Protein AF-A0A1I3KVN9-F1 (afdb_monomer_lite)

InterPro domains:
  IPR013324 RNA polymerase sigma factor, region 3/4-like [SSF88659] (21-76)
  IPR036388 Winged helix-like DNA-binding domain superfamily [G3DSA:1.10.10.10] (3-81)

pLDDT: mean 88.13, std 14.23, range [47.12, 98.69]

Sequence (86 aa):
MRIKKKKWIEKIDKDLSEEDIKKHISMVLHNLPSAMRNVFELFTTQELSLEEIAQIRNNTIKDVEHLLKDAKKALQLSLLNRYTTK

Radius of gyration: 14.63 Å; chains: 1; bounding box: 37×20×35 Å

Foldseek 3Di:
DVVVVVVVVVVCVVPDDPVNLVVLLVVQLVPDDPLLSVLQCCCPVVVDDLVVVCVVVVHDSVVSVVSPVVSVVSSVVSSCCVPVVD

Secondary structure (DSSP, 8-state):
-HHHHHHHHHHHHHH--HHHHHHHHHHHHHTS-HHHHHHHHHHHTS---HHHHHHHHT--HHHHHHHHHHHHHHHHHHHHHHHH--

Organism: NCBI:txid1144750

Structure (mmCIF, N/CA/C/O backbone):
data_AF-A0A1I3KVN9-F1
#
_entry.id   AF-A0A1I3KVN9-F1
#
loop_
_atom_site.group_PDB
_atom_site.id
_atom_site.type_symbol
_atom_site.label_atom_id
_atom_site.label_alt_id
_atom_site.label_comp_id
_atom_site.label_asym_id
_atom_site.label_entity_id
_atom_site.label_seq_id
_atom_site.pdbx_PDB_ins_code
_atom_site.Cartn_x
_atom_site.Cartn_y
_atom_site.Cartn_z
_atom_site.occupancy
_atom_site.B_iso_or_equiv
_atom_site.auth_seq_id
_atom_site.auth_comp_id
_atom_site.auth_asym_id
_atom_site.auth_atom_id
_atom_site.pdbx_PDB_model_num
ATOM 1 N N . MET A 1 1 ? 23.364 4.044 -0.083 1.00 49.72 1 MET A N 1
ATOM 2 C CA . MET A 1 1 ? 22.024 3.501 -0.435 1.00 49.72 1 MET A CA 1
ATOM 3 C C . MET A 1 1 ? 21.104 4.503 -1.155 1.00 49.72 1 MET A C 1
ATOM 5 O O . MET A 1 1 ? 20.457 4.103 -2.113 1.00 49.72 1 MET A O 1
ATOM 9 N N . ARG A 1 2 ? 21.064 5.796 -0.780 1.00 47.12 2 ARG A N 1
ATOM 10 C CA . ARG A 1 2 ? 20.184 6.820 -1.403 1.00 47.12 2 ARG A CA 1
ATOM 11 C C . ARG A 1 2 ? 20.437 7.110 -2.896 1.00 47.12 2 ARG A C 1
ATOM 13 O O . ARG A 1 2 ? 19.484 7.354 -3.623 1.00 47.12 2 ARG A O 1
ATOM 20 N N . ILE A 1 3 ? 21.686 7.025 -3.362 1.00 50.19 3 ILE A N 1
ATOM 21 C CA . ILE A 1 3 ? 22.062 7.335 -4.759 1.00 50.19 3 ILE A CA 1
ATOM 22 C C . ILE A 1 3 ? 21.501 6.298 -5.748 1.00 50.19 3 ILE A C 1
ATOM 24 O O . ILE A 1 3 ? 21.057 6.662 -6.832 1.00 50.19 3 ILE A O 1
ATOM 28 N N . LYS A 1 4 ? 21.430 5.016 -5.354 1.00 56.28 4 LYS A N 1
ATOM 29 C CA . LYS A 1 4 ? 20.839 3.967 -6.200 1.00 56.28 4 LYS A CA 1
ATOM 30 C C . LYS A 1 4 ? 19.349 4.238 -6.439 1.00 56.28 4 LYS A C 1
ATOM 32 O O . LYS A 1 4 ? 18.911 4.158 -7.574 1.00 56.28 4 LYS A O 1
ATOM 37 N N . LYS A 1 5 ? 18.594 4.638 -5.406 1.00 58.50 5 LYS A N 1
ATOM 38 C CA . LYS A 1 5 ? 17.140 4.871 -5.497 1.00 58.50 5 LYS A CA 1
ATOM 39 C C . LYS A 1 5 ? 16.769 5.948 -6.531 1.00 58.50 5 LYS A C 1
ATOM 41 O O . LYS A 1 5 ? 15.842 5.725 -7.294 1.00 58.50 5 LYS A O 1
ATOM 46 N N . LYS A 1 6 ? 17.515 7.061 -6.601 1.00 61.56 6 LYS A N 1
ATOM 47 C CA . LYS A 1 6 ? 17.270 8.136 -7.587 1.00 61.56 6 LYS A CA 1
ATOM 48 C C . LYS A 1 6 ? 17.457 7.675 -9.036 1.00 61.56 6 LYS A C 1
ATOM 50 O O . LYS A 1 6 ? 16.571 7.884 -9.850 1.00 61.56 6 LYS A O 1
ATOM 55 N N . LYS A 1 7 ? 18.554 6.970 -9.330 1.00 66.56 7 LYS A N 1
ATOM 56 C CA . LYS A 1 7 ? 18.871 6.508 -10.693 1.00 66.56 7 LYS A CA 1
ATOM 57 C C . LYS A 1 7 ? 17.844 5.504 -11.249 1.00 66.56 7 LYS A C 1
ATOM 59 O O . LYS A 1 7 ? 17.663 5.409 -12.456 1.00 66.56 7 LYS A O 1
ATOM 64 N N . TRP A 1 8 ? 17.172 4.752 -10.374 1.00 66.44 8 TRP A N 1
ATOM 65 C CA . TRP A 1 8 ? 16.091 3.838 -10.767 1.00 66.44 8 TRP A CA 1
ATOM 66 C C . TRP A 1 8 ? 14.765 4.551 -11.009 1.00 66.44 8 TRP A C 1
ATOM 68 O O . TRP A 1 8 ? 14.057 4.171 -11.931 1.00 66.44 8 TRP A O 1
ATOM 78 N N . ILE A 1 9 ? 14.450 5.578 -10.212 1.00 68.50 9 ILE A N 1
ATOM 79 C CA . ILE A 1 9 ? 13.254 6.406 -10.417 1.00 68.50 9 ILE A CA 1
ATOM 80 C C . ILE A 1 9 ? 13.316 7.064 -11.801 1.00 68.50 9 ILE A C 1
ATOM 82 O O . ILE A 1 9 ? 12.381 6.925 -12.571 1.00 68.50 9 ILE A O 1
ATOM 86 N N . GLU A 1 10 ? 14.466 7.632 -12.176 1.00 71.38 10 GLU A N 1
ATOM 87 C CA . GLU A 1 10 ? 14.667 8.234 -13.506 1.00 71.38 10 GLU A CA 1
ATOM 88 C C . GLU A 1 10 ? 14.500 7.228 -14.660 1.00 71.38 10 GLU A C 1
ATOM 90 O O . GLU A 1 10 ? 13.997 7.578 -15.725 1.00 71.38 10 GLU A O 1
ATOM 95 N N . LYS A 1 11 ? 14.908 5.967 -14.463 1.00 68.88 11 LYS A N 1
ATOM 96 C CA . LYS A 1 11 ? 14.720 4.905 -15.463 1.00 68.88 11 LYS A CA 1
ATOM 97 C C . LYS A 1 11 ? 13.254 4.471 -15.558 1.00 68.88 11 LYS A C 1
ATOM 99 O O . LYS A 1 11 ? 12.756 4.262 -16.655 1.00 68.88 11 LYS A O 1
ATOM 104 N N . ILE A 1 12 ? 12.570 4.364 -14.420 1.00 69.94 12 ILE A N 1
ATOM 105 C CA . ILE A 1 12 ? 11.135 4.062 -14.347 1.00 69.94 12 ILE A CA 1
ATOM 106 C C . ILE A 1 12 ? 10.320 5.147 -15.058 1.00 69.94 12 ILE A C 1
ATOM 108 O O . ILE A 1 12 ? 9.511 4.803 -15.911 1.00 69.94 12 ILE A O 1
ATOM 112 N N . ASP A 1 13 ? 10.581 6.424 -14.773 1.00 69.38 13 ASP A N 1
ATOM 113 C CA . ASP A 1 13 ? 9.859 7.552 -15.380 1.00 69.38 13 ASP A CA 1
ATOM 114 C C . ASP A 1 13 ? 10.072 7.636 -16.899 1.00 69.38 13 ASP A C 1
ATOM 116 O O . ASP A 1 13 ? 9.199 8.099 -17.629 1.00 69.38 13 ASP A O 1
ATOM 120 N N . LYS A 1 14 ? 11.233 7.185 -17.392 1.00 74.31 14 LYS A N 1
ATOM 121 C CA . LYS A 1 14 ? 11.550 7.177 -18.825 1.00 74.31 14 LYS A CA 1
ATOM 122 C C . LYS A 1 14 ? 10.948 5.981 -19.569 1.00 74.31 14 LYS A C 1
ATOM 124 O O . LYS A 1 14 ? 10.569 6.124 -20.729 1.00 74.31 14 LYS A O 1
ATOM 129 N N . ASP A 1 15 ? 10.901 4.817 -18.923 1.00 73.56 15 ASP A N 1
ATOM 130 C CA . ASP A 1 15 ? 10.586 3.544 -19.580 1.00 73.56 15 ASP A CA 1
ATOM 131 C C . ASP A 1 15 ? 9.137 3.080 -19.352 1.00 73.56 15 ASP A C 1
ATOM 133 O O . ASP A 1 15 ? 8.685 2.173 -20.054 1.00 73.56 15 ASP A O 1
ATOM 137 N N . LEU A 1 16 ? 8.409 3.641 -18.376 1.00 80.38 16 LEU A N 1
ATOM 138 C CA . LEU A 1 16 ? 7.047 3.213 -18.059 1.00 80.38 16 LEU A CA 1
ATOM 139 C C . LEU A 1 16 ? 5.997 4.246 -18.430 1.00 80.38 16 LEU A C 1
ATOM 141 O O . LEU A 1 16 ? 5.976 5.361 -17.916 1.00 80.38 16 LEU A O 1
ATOM 145 N N . SER A 1 17 ? 5.047 3.806 -19.251 1.00 86.25 17 SER A N 1
ATOM 146 C CA . SER A 1 17 ? 3.792 4.525 -19.405 1.00 86.25 17 SER A CA 1
ATOM 147 C C . SER A 1 17 ? 2.956 4.424 -18.126 1.00 86.25 17 SER A C 1
ATOM 149 O O . SER A 1 17 ? 3.084 3.477 -17.341 1.00 86.25 17 SER A O 1
ATOM 151 N N . GLU A 1 18 ? 2.024 5.359 -17.937 1.00 84.56 18 GLU A N 1
ATOM 152 C CA . GLU A 1 18 ? 1.029 5.258 -16.863 1.00 84.56 18 GLU A CA 1
ATOM 153 C C . GLU A 1 18 ? 0.264 3.927 -16.900 1.00 84.56 18 GLU A C 1
ATOM 155 O O . GLU A 1 18 ? -0.083 3.376 -15.856 1.00 84.56 18 GLU A O 1
ATOM 160 N N . GLU A 1 19 ? 0.025 3.389 -18.096 1.00 89.00 19 GLU A N 1
ATOM 161 C CA . GLU A 1 19 ? -0.659 2.113 -18.290 1.00 89.00 19 GLU A CA 1
ATOM 162 C C . GLU A 1 19 ? 0.183 0.934 -17.782 1.00 89.00 19 GLU A C 1
ATOM 164 O O . GLU A 1 19 ? -0.338 0.032 -17.122 1.00 89.00 19 GLU A O 1
ATOM 169 N N . ASP A 1 20 ? 1.499 0.954 -18.011 1.00 88.38 20 ASP A N 1
ATOM 170 C CA . ASP A 1 20 ? 2.410 -0.059 -17.471 1.00 88.38 20 ASP A CA 1
ATOM 171 C C . ASP A 1 20 ? 2.465 -0.019 -15.942 1.00 88.38 20 ASP A C 1
ATOM 173 O O . ASP A 1 20 ? 2.539 -1.068 -15.290 1.00 88.38 20 ASP A O 1
ATOM 177 N N . ILE A 1 21 ? 2.405 1.186 -15.368 1.00 86.06 21 ILE A N 1
ATOM 178 C CA . ILE A 1 21 ? 2.355 1.395 -13.919 1.00 86.06 21 ILE A CA 1
ATOM 179 C C . ILE A 1 21 ? 1.036 0.853 -13.364 1.00 86.06 21 ILE A C 1
ATOM 181 O O . ILE A 1 21 ? 1.057 0.055 -12.425 1.00 86.06 21 ILE A O 1
ATOM 185 N N . LYS A 1 22 ? -0.106 1.209 -13.965 1.00 89.44 22 LYS A N 1
ATOM 186 C CA . LYS A 1 22 ? -1.437 0.735 -13.549 1.00 89.44 22 LYS A CA 1
ATOM 187 C C . LYS A 1 22 ? -1.546 -0.787 -13.617 1.00 89.44 22 LYS A C 1
ATOM 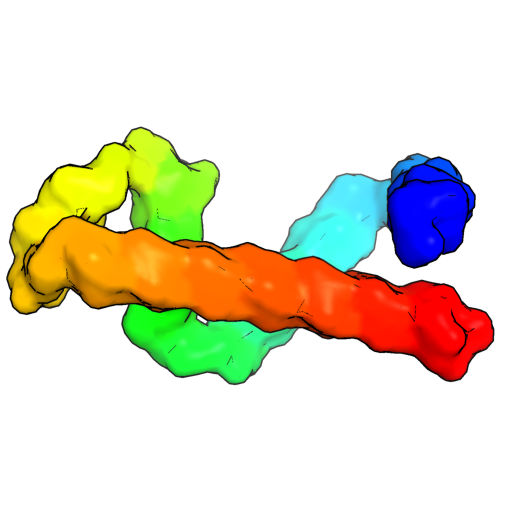189 O O . LYS A 1 22 ? -1.965 -1.408 -12.639 1.00 89.44 22 LYS A O 1
ATOM 194 N N . LYS A 1 23 ? -1.096 -1.405 -14.714 1.00 91.69 23 LYS A N 1
ATOM 195 C CA . LYS A 1 23 ? -1.048 -2.871 -14.858 1.00 91.69 23 LYS A CA 1
ATOM 196 C C . LYS A 1 23 ? -0.174 -3.518 -13.793 1.00 91.69 23 LYS A C 1
ATOM 198 O O . LYS A 1 23 ? -0.568 -4.525 -13.206 1.00 91.69 23 LYS A O 1
ATOM 203 N N . HIS A 1 24 ? 0.994 -2.940 -13.510 1.00 91.06 24 HIS A N 1
ATOM 204 C CA . HIS A 1 24 ? 1.8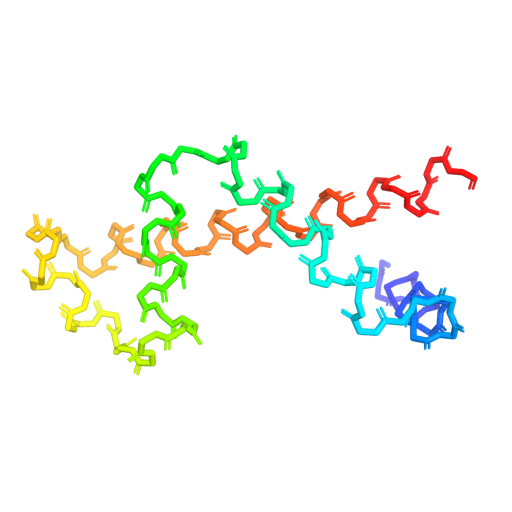79 -3.467 -12.478 1.00 91.06 24 HIS A CA 1
ATOM 205 C C . HIS A 1 24 ? 1.255 -3.372 -11.081 1.00 91.06 24 HIS A C 1
ATOM 207 O O . HIS A 1 24 ? 1.256 -4.363 -10.355 1.00 91.06 24 HIS A O 1
ATOM 213 N N . ILE A 1 25 ? 0.680 -2.220 -10.722 1.00 92.25 25 ILE A N 1
ATOM 214 C CA . ILE A 1 25 ? -0.019 -2.037 -9.444 1.00 92.25 25 ILE A CA 1
ATOM 215 C C . ILE A 1 25 ? -1.167 -3.044 -9.329 1.00 92.25 25 ILE A C 1
ATOM 217 O O . ILE A 1 25 ? -1.237 -3.756 -8.331 1.00 92.25 25 ILE A O 1
ATOM 221 N N . SER A 1 26 ? -2.012 -3.169 -10.357 1.00 94.38 26 SER A N 1
ATOM 222 C CA . SER A 1 26 ? -3.140 -4.111 -10.373 1.00 94.38 26 SER A CA 1
ATOM 223 C C . SER A 1 26 ? -2.686 -5.560 -10.160 1.00 94.38 26 SER A C 1
ATOM 225 O O . SER A 1 26 ? -3.209 -6.252 -9.286 1.00 94.38 26 SER A O 1
ATOM 227 N N . MET A 1 27 ? -1.650 -5.995 -10.883 1.00 95.31 27 MET A N 1
ATOM 228 C CA . MET A 1 27 ? -1.064 -7.329 -10.734 1.00 95.31 27 MET A CA 1
ATOM 229 C C . MET A 1 27 ? -0.529 -7.570 -9.317 1.00 95.31 27 MET A C 1
ATOM 231 O O . MET A 1 27 ? -0.725 -8.650 -8.763 1.00 95.31 27 MET A O 1
ATOM 235 N N . VAL A 1 28 ? 0.158 -6.595 -8.714 1.00 95.81 28 VAL A N 1
ATOM 236 C CA . VAL A 1 28 ? 0.684 -6.754 -7.351 1.00 95.81 28 VAL A CA 1
ATOM 237 C C . VAL A 1 28 ? -0.451 -6.807 -6.339 1.00 95.81 28 VAL A C 1
ATOM 239 O O . VAL A 1 28 ? -0.480 -7.729 -5.531 1.00 95.81 28 VAL A O 1
ATOM 242 N N . LEU A 1 29 ? -1.403 -5.871 -6.410 1.00 96.06 29 LEU A N 1
ATOM 243 C CA . LEU A 1 29 ? -2.548 -5.811 -5.499 1.00 96.06 29 LEU A CA 1
ATOM 244 C C . LEU A 1 29 ? -3.392 -7.087 -5.552 1.00 96.06 29 LEU A C 1
ATOM 246 O O . LEU A 1 29 ? -3.829 -7.556 -4.505 1.00 96.06 29 LEU A O 1
ATOM 250 N N . HIS A 1 30 ? -3.576 -7.682 -6.735 1.00 96.06 30 HIS A N 1
ATOM 251 C CA . HIS A 1 30 ? -4.297 -8.948 -6.891 1.00 96.06 30 HIS A CA 1
ATOM 252 C C . HIS A 1 30 ? -3.654 -10.110 -6.116 1.00 96.06 30 HIS A C 1
ATOM 254 O O . HIS A 1 30 ? -4.360 -11.010 -5.673 1.00 96.06 30 HIS A O 1
ATOM 260 N N . ASN A 1 31 ? -2.334 -10.072 -5.916 1.00 95.62 31 ASN A N 1
ATOM 261 C CA . ASN A 1 31 ? -1.583 -11.102 -5.198 1.00 95.62 31 ASN A CA 1
ATOM 262 C C . ASN A 1 31 ? -1.381 -10.789 -3.704 1.00 95.62 31 ASN A C 1
ATOM 264 O O . ASN A 1 31 ? -0.739 -11.568 -2.998 1.00 95.62 31 ASN A O 1
ATOM 268 N N . LEU A 1 32 ? -1.888 -9.656 -3.203 1.00 96.44 32 LEU A N 1
ATOM 269 C CA . LEU A 1 32 ? -1.794 -9.318 -1.783 1.00 96.44 32 LEU A CA 1
ATOM 270 C C . LEU A 1 32 ? -2.892 -9.998 -0.958 1.00 96.44 32 LEU A C 1
ATOM 272 O O . LEU A 1 32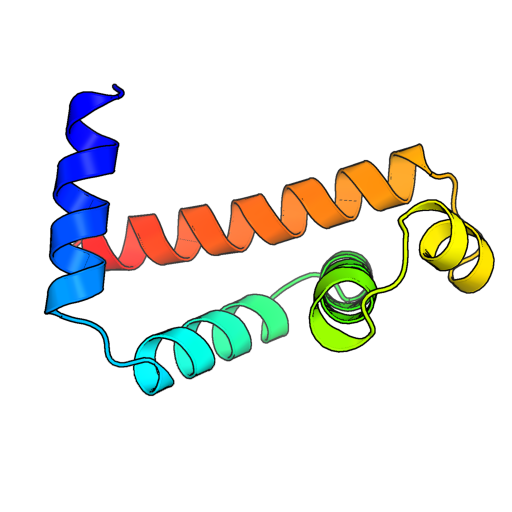 ? -3.998 -10.225 -1.455 1.00 96.44 32 LEU A O 1
ATOM 276 N N . PRO A 1 33 ? -2.643 -10.228 0.347 1.00 98.00 33 PRO A N 1
ATOM 277 C CA . PRO A 1 33 ? -3.708 -10.539 1.287 1.00 98.00 33 PRO A CA 1
ATOM 278 C C . PRO A 1 33 ? -4.843 -9.513 1.196 1.00 98.00 33 PRO A C 1
ATOM 280 O O . PRO A 1 33 ? -4.596 -8.303 1.172 1.00 98.00 33 PRO A O 1
ATOM 283 N N . SER A 1 34 ? -6.089 -9.997 1.213 1.00 97.06 34 SER A N 1
ATOM 284 C CA . SER A 1 34 ? -7.294 -9.165 1.058 1.00 97.06 34 SER A CA 1
ATOM 285 C C . SER A 1 34 ? -7.305 -7.950 1.996 1.00 97.06 34 SER A C 1
ATOM 287 O O . SER A 1 34 ? -7.606 -6.840 1.568 1.00 97.06 34 SER A O 1
ATOM 289 N N . ALA A 1 35 ? -6.870 -8.120 3.250 1.00 97.38 35 ALA A N 1
ATOM 290 C CA . ALA A 1 35 ? -6.789 -7.033 4.225 1.00 97.38 35 ALA A CA 1
ATOM 291 C C . ALA A 1 35 ? -5.846 -5.891 3.794 1.00 97.38 35 ALA A C 1
ATOM 293 O O . ALA A 1 35 ? -6.197 -4.723 3.939 1.00 97.38 35 ALA A O 1
ATOM 294 N N . MET A 1 36 ? -4.675 -6.215 3.236 1.00 98.06 36 MET A N 1
ATOM 295 C CA . MET A 1 36 ? -3.706 -5.220 2.758 1.00 98.06 36 MET A CA 1
ATOM 296 C C . MET A 1 36 ? -4.231 -4.498 1.519 1.00 98.06 36 MET A C 1
ATOM 298 O O . MET A 1 36 ? -4.175 -3.271 1.445 1.00 98.06 36 MET A O 1
ATOM 302 N N . ARG A 1 37 ? -4.777 -5.262 0.564 1.00 98.00 37 ARG A N 1
ATOM 303 C CA . ARG A 1 37 ? -5.378 -4.716 -0.655 1.00 98.00 37 ARG A CA 1
ATOM 304 C C . ARG A 1 37 ? -6.530 -3.766 -0.327 1.00 98.00 37 ARG A C 1
ATOM 306 O O . ARG A 1 37 ? -6.551 -2.652 -0.834 1.00 98.00 37 ARG A O 1
ATOM 313 N N . ASN A 1 38 ? -7.442 -4.184 0.547 1.00 97.75 38 ASN A N 1
ATOM 314 C CA . ASN A 1 38 ? -8.617 -3.402 0.913 1.00 97.75 38 ASN A CA 1
ATOM 315 C C . ASN A 1 38 ? -8.237 -2.089 1.612 1.00 97.75 38 ASN A C 1
ATOM 317 O O . ASN A 1 38 ? -8.746 -1.040 1.236 1.00 97.75 38 ASN A O 1
ATOM 321 N N . VAL A 1 39 ? -7.292 -2.116 2.561 1.00 98.38 39 VAL A N 1
ATOM 322 C CA . VAL A 1 39 ? -6.777 -0.885 3.191 1.00 98.38 39 VAL A CA 1
ATOM 323 C C . VAL A 1 39 ? -6.127 0.039 2.164 1.00 98.38 39 VAL A C 1
ATOM 325 O O . VAL A 1 39 ? -6.337 1.248 2.211 1.00 98.38 39 VAL A O 1
ATOM 328 N N . PHE A 1 40 ? -5.351 -0.512 1.229 1.00 98.12 40 PHE A N 1
ATOM 329 C CA . PHE A 1 40 ? -4.722 0.285 0.182 1.00 98.12 40 PHE A CA 1
ATOM 330 C C . PHE A 1 40 ? -5.763 0.957 -0.725 1.00 98.12 40 PHE A C 1
ATOM 332 O O . PHE A 1 40 ? -5.699 2.166 -0.904 1.00 98.12 40 PHE A O 1
ATOM 339 N N . GLU A 1 41 ? -6.740 0.206 -1.244 1.00 97.50 41 GLU A N 1
ATOM 340 C CA . GLU A 1 41 ? -7.798 0.730 -2.122 1.00 97.50 41 GLU A CA 1
ATOM 341 C C . GLU A 1 41 ? -8.669 1.783 -1.417 1.00 97.50 41 GLU A C 1
ATOM 343 O O . GLU A 1 41 ? -8.957 2.828 -2.000 1.00 97.50 41 GLU A O 1
ATOM 348 N N . LEU A 1 42 ? -9.039 1.565 -0.150 1.00 98.38 42 LEU A N 1
ATOM 349 C CA . LEU A 1 42 ? -9.782 2.562 0.629 1.00 98.38 42 LEU A CA 1
ATOM 350 C C . LEU A 1 42 ? -8.974 3.855 0.824 1.00 98.38 42 LEU A C 1
ATOM 352 O O . LEU A 1 42 ? -9.525 4.944 0.712 1.00 98.38 42 LEU A O 1
ATOM 356 N N . PHE A 1 43 ? -7.665 3.741 1.055 1.00 98.44 43 PHE A N 1
ATOM 357 C CA . PHE A 1 43 ? -6.793 4.901 1.235 1.00 98.44 43 PHE A CA 1
ATOM 358 C C . PHE A 1 43 ? -6.527 5.658 -0.075 1.00 98.44 43 PHE A C 1
ATOM 360 O O . PHE A 1 43 ? -6.482 6.881 -0.079 1.00 98.44 43 PHE A O 1
ATOM 367 N N . THR A 1 44 ? -6.304 4.957 -1.193 1.00 96.12 44 THR A N 1
ATOM 368 C CA . THR A 1 44 ? -5.852 5.599 -2.443 1.00 96.12 44 THR A CA 1
ATOM 369 C C . THR A 1 44 ? -6.958 5.885 -3.442 1.00 96.12 44 THR A C 1
ATOM 371 O O . THR A 1 44 ? -6.821 6.804 -4.237 1.00 96.12 44 THR A O 1
ATOM 374 N N . THR A 1 45 ? -7.998 5.055 -3.479 1.00 95.75 45 THR A N 1
ATOM 375 C CA . THR A 1 45 ? -9.073 5.152 -4.478 1.00 95.75 45 THR A CA 1
ATOM 376 C C . THR A 1 45 ? -10.312 5.807 -3.893 1.00 95.75 45 THR A C 1
ATOM 378 O O . THR A 1 45 ? -10.982 6.550 -4.598 1.00 95.75 45 THR A O 1
ATOM 381 N N . GLN A 1 46 ? -10.613 5.530 -2.623 1.00 97.38 46 GLN A N 1
ATOM 382 C CA . GLN A 1 46 ? -11.723 6.165 -1.905 1.00 97.38 46 GLN A CA 1
ATOM 383 C C . GLN A 1 46 ? -11.273 7.369 -1.064 1.00 97.38 46 GLN A C 1
ATOM 385 O O . GLN A 1 46 ? -12.113 8.017 -0.453 1.00 97.38 46 GLN A O 1
ATOM 390 N N . GLU A 1 47 ? -9.965 7.651 -1.030 1.00 98.00 47 GLU A N 1
ATOM 391 C CA . GLU A 1 47 ? -9.356 8.801 -0.340 1.00 98.00 47 GLU A CA 1
ATOM 392 C C . GLU A 1 47 ? -9.724 8.918 1.151 1.00 98.00 47 GLU A C 1
ATOM 394 O O . GLU A 1 47 ? -9.723 10.007 1.722 1.00 98.00 47 GLU A O 1
ATOM 399 N N . LEU A 1 48 ? -10.006 7.784 1.802 1.00 98.50 48 LEU A N 1
ATOM 400 C CA . LEU A 1 48 ? -10.361 7.747 3.218 1.00 98.50 48 LEU A CA 1
ATOM 401 C C . LEU A 1 48 ? -9.126 7.893 4.113 1.00 98.50 48 LEU A C 1
ATOM 403 O O . LEU A 1 48 ? -8.050 7.347 3.838 1.00 98.50 48 LEU A O 1
ATOM 407 N N . SER A 1 49 ? -9.311 8.571 5.242 1.00 98.56 49 SER A N 1
ATOM 408 C CA . SER A 1 49 ? -8.328 8.642 6.323 1.00 98.56 49 SER A CA 1
ATOM 409 C C . SER A 1 49 ? -8.124 7.281 7.001 1.00 98.56 49 SER A C 1
ATOM 411 O O . SER A 1 49 ? -8.944 6.365 6.896 1.00 98.56 49 SER A O 1
ATOM 413 N N . LEU A 1 50 ? -7.015 7.124 7.731 1.00 98.38 50 LEU A N 1
ATOM 414 C CA . LEU A 1 50 ? -6.731 5.866 8.433 1.00 98.38 50 LEU A CA 1
ATOM 415 C C . LEU A 1 50 ? -7.751 5.605 9.546 1.00 98.38 50 LEU A C 1
ATOM 417 O O . LEU A 1 50 ? -8.082 4.453 9.817 1.00 98.38 50 LEU A O 1
ATOM 421 N N . GLU A 1 51 ? -8.265 6.671 10.151 1.00 98.50 51 GLU A N 1
ATOM 422 C CA . GLU A 1 51 ? -9.314 6.669 11.160 1.00 98.50 51 GLU A CA 1
ATOM 423 C C . GLU A 1 51 ? -10.639 6.156 10.584 1.00 98.50 51 GLU A C 1
ATOM 425 O O . GLU A 1 51 ? -11.239 5.242 11.152 1.00 98.50 51 GLU A O 1
ATOM 430 N N . GLU A 1 52 ? -11.067 6.677 9.431 1.00 98.56 52 GLU A N 1
ATOM 431 C CA . GLU A 1 52 ? -12.279 6.215 8.738 1.00 98.56 52 GLU A CA 1
ATOM 432 C C . GLU A 1 52 ? -12.148 4.750 8.310 1.00 98.56 52 GLU A C 1
ATOM 434 O O . GLU A 1 52 ? -13.064 3.948 8.500 1.00 98.56 52 GLU A O 1
ATOM 439 N N . ILE A 1 53 ? -10.979 4.355 7.801 1.00 98.62 53 ILE A N 1
ATOM 440 C CA . ILE A 1 53 ? -10.708 2.964 7.420 1.00 98.62 53 ILE A CA 1
ATOM 441 C C . ILE A 1 53 ? -10.735 2.045 8.646 1.00 98.62 53 ILE A C 1
ATOM 443 O O . ILE A 1 53 ? -11.278 0.941 8.572 1.00 98.62 53 ILE A O 1
ATOM 447 N N . ALA A 1 54 ? -10.164 2.477 9.772 1.00 98.44 54 ALA A N 1
ATOM 448 C CA . ALA A 1 54 ? -10.176 1.724 11.024 1.00 98.44 54 ALA A CA 1
ATOM 449 C C . ALA A 1 54 ? -11.608 1.492 11.520 1.00 98.44 54 ALA A C 1
ATOM 451 O O . ALA A 1 54 ? -11.948 0.367 11.895 1.00 98.44 54 ALA A O 1
ATOM 452 N N . GLN A 1 55 ? -12.461 2.517 11.433 1.00 98.25 55 GLN A N 1
ATOM 453 C CA . GLN A 1 55 ? -13.883 2.419 11.762 1.00 98.25 55 GLN A CA 1
ATOM 454 C C . GLN A 1 55 ? -14.623 1.450 10.831 1.00 98.25 55 GLN A C 1
ATOM 456 O O . GLN A 1 55 ? -15.271 0.523 11.313 1.00 98.25 55 GLN A O 1
ATOM 461 N N . ILE A 1 56 ? -14.480 1.599 9.509 1.00 97.31 56 ILE A N 1
ATOM 462 C CA . ILE A 1 56 ? -15.150 0.742 8.511 1.00 97.31 56 ILE A CA 1
ATOM 463 C C . ILE A 1 56 ? -14.739 -0.727 8.666 1.00 97.31 56 ILE A C 1
ATOM 465 O O . ILE A 1 56 ? -15.567 -1.629 8.542 1.00 97.31 56 ILE A O 1
ATOM 469 N N . ARG A 1 57 ? -13.453 -0.981 8.929 1.00 96.06 57 ARG A N 1
ATOM 470 C CA . ARG A 1 57 ? -12.891 -2.338 9.009 1.00 96.06 57 ARG A CA 1
ATOM 471 C C . ARG A 1 57 ? -12.945 -2.943 10.412 1.00 96.06 57 ARG A C 1
ATOM 473 O O . ARG A 1 57 ? -12.503 -4.079 10.577 1.00 96.06 57 ARG A O 1
ATOM 480 N N . ASN A 1 58 ? -13.461 -2.210 11.402 1.00 96.94 58 ASN A N 1
ATOM 481 C CA . ASN A 1 58 ? -13.460 -2.598 12.814 1.00 96.94 58 ASN A CA 1
ATOM 482 C C . ASN A 1 58 ? -12.068 -3.075 13.284 1.00 96.94 58 ASN A C 1
ATOM 484 O O . ASN A 1 58 ? -11.892 -4.166 13.830 1.00 96.94 58 ASN A O 1
ATOM 488 N N . ASN A 1 59 ? -11.039 -2.284 12.978 1.00 95.50 59 ASN A N 1
ATOM 489 C CA . ASN A 1 59 ? -9.643 -2.544 13.337 1.00 95.50 59 ASN A CA 1
ATOM 490 C C . ASN A 1 59 ? -9.069 -1.353 14.105 1.00 95.50 59 ASN A C 1
ATOM 492 O O . ASN A 1 59 ? -9.634 -0.261 14.084 1.00 95.50 59 ASN A O 1
ATOM 496 N N . THR A 1 60 ? -7.929 -1.535 14.774 1.00 98.31 60 THR A N 1
ATOM 497 C CA . THR A 1 60 ? -7.235 -0.385 15.363 1.00 98.31 60 THR A CA 1
ATOM 498 C C . THR A 1 60 ? -6.549 0.435 14.270 1.00 98.31 60 THR A C 1
ATOM 500 O O . THR A 1 60 ? -6.161 -0.099 13.228 1.00 98.31 60 THR A O 1
ATOM 50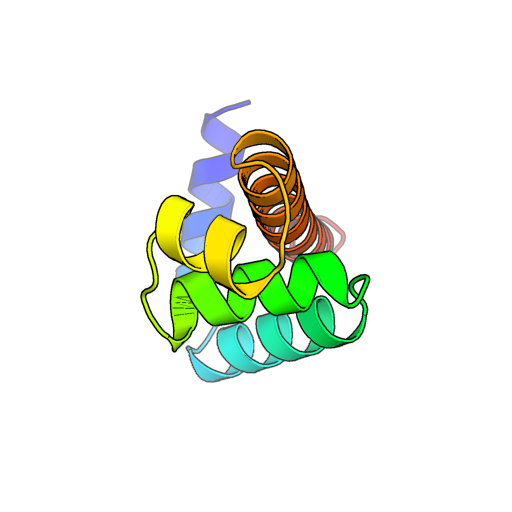3 N N . ILE A 1 61 ? -6.329 1.730 14.520 1.00 98.31 61 ILE A N 1
ATOM 504 C CA . ILE A 1 61 ? -5.556 2.592 13.607 1.00 98.31 61 ILE A CA 1
ATOM 505 C C . ILE A 1 61 ? -4.166 1.989 13.346 1.00 98.31 61 ILE A C 1
ATOM 507 O O . ILE A 1 61 ? -3.718 1.959 12.204 1.00 98.31 61 ILE A O 1
ATOM 511 N N . LYS A 1 62 ? -3.522 1.409 14.370 1.00 98.50 62 LYS A N 1
ATOM 512 C CA . LYS A 1 62 ? -2.225 0.723 14.227 1.00 98.50 62 LYS A CA 1
ATOM 513 C C . LYS A 1 62 ? -2.271 -0.450 13.248 1.00 98.50 62 LYS A C 1
ATOM 515 O O . LYS A 1 62 ? -1.325 -0.630 12.482 1.00 98.50 62 LYS A O 1
ATOM 520 N N . ASP A 1 63 ? -3.342 -1.240 13.257 1.00 98.31 63 ASP A N 1
ATOM 521 C CA . ASP A 1 63 ? -3.487 -2.359 12.318 1.00 98.31 63 ASP A CA 1
ATOM 522 C C . ASP A 1 63 ? -3.634 -1.843 10.884 1.00 98.31 63 ASP A C 1
ATOM 524 O O . ASP A 1 63 ? -3.005 -2.364 9.963 1.00 98.31 63 ASP A O 1
ATOM 528 N N . VAL A 1 64 ? -4.419 -0.778 10.695 1.00 98.56 64 VAL A N 1
ATOM 529 C CA . VAL A 1 64 ? -4.592 -0.122 9.391 1.00 98.56 64 VAL A CA 1
ATOM 530 C C . VAL A 1 64 ? -3.274 0.477 8.897 1.00 98.56 64 VAL A C 1
ATOM 532 O O . VAL A 1 64 ? -2.896 0.255 7.746 1.00 98.56 64 VAL A O 1
ATOM 535 N N . GLU A 1 65 ? -2.528 1.170 9.759 1.00 98.62 65 GLU A N 1
ATOM 536 C CA . GLU A 1 65 ? -1.190 1.690 9.453 1.00 98.62 65 GLU A CA 1
ATOM 537 C C . GLU A 1 65 ? -0.238 0.575 9.010 1.00 98.62 65 GLU A C 1
ATOM 539 O O . GLU A 1 65 ? 0.491 0.731 8.025 1.00 98.62 65 GLU A O 1
ATOM 544 N N . HIS A 1 66 ? -0.247 -0.557 9.720 1.00 98.69 66 HIS A N 1
ATOM 545 C CA . HIS A 1 66 ? 0.603 -1.701 9.406 1.00 98.69 66 HIS A CA 1
ATOM 546 C C . HIS A 1 66 ? 0.241 -2.314 8.050 1.00 98.69 66 HIS A C 1
ATOM 548 O O . HIS A 1 66 ? 1.111 -2.469 7.192 1.00 98.69 66 HIS A O 1
ATOM 554 N N . LEU A 1 67 ? -1.048 -2.574 7.816 1.00 98.62 67 LEU A N 1
ATOM 555 C CA . LEU A 1 67 ? -1.553 -3.114 6.552 1.00 98.62 67 LEU A CA 1
ATOM 556 C C . LEU A 1 67 ? -1.238 -2.190 5.369 1.00 98.62 67 LEU A C 1
ATOM 558 O O . LEU A 1 67 ? -0.789 -2.663 4.322 1.00 98.62 67 LEU A O 1
ATOM 562 N N . LEU A 1 68 ? -1.407 -0.874 5.533 1.00 98.50 68 LEU A N 1
ATOM 563 C CA . LEU A 1 68 ? -1.082 0.101 4.492 1.00 98.50 68 LEU A CA 1
ATOM 564 C C . LEU A 1 68 ? 0.425 0.151 4.214 1.00 98.50 68 LEU A C 1
ATOM 566 O O . LEU A 1 68 ? 0.849 0.232 3.056 1.00 98.50 68 LEU A O 1
A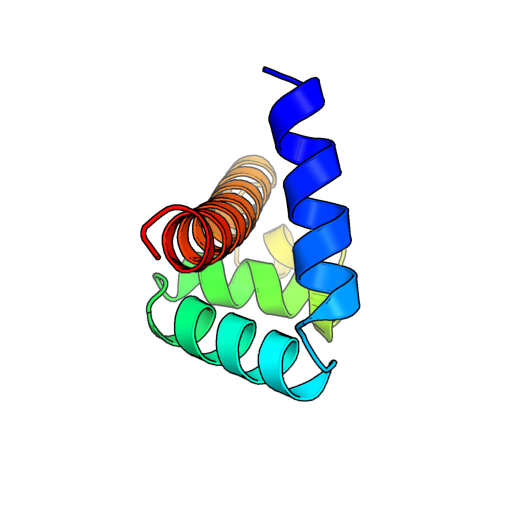TOM 570 N N . LYS A 1 69 ? 1.249 0.113 5.267 1.00 98.44 69 LYS A N 1
ATOM 571 C CA . LYS A 1 69 ? 2.711 0.093 5.153 1.00 98.44 69 LYS A CA 1
ATOM 572 C C . LYS A 1 69 ? 3.188 -1.149 4.406 1.00 98.44 69 LYS A C 1
ATOM 574 O O . LYS A 1 69 ? 4.040 -1.025 3.523 1.00 98.44 69 LYS A O 1
ATOM 579 N N . ASP A 1 70 ? 2.628 -2.311 4.715 1.00 98.31 70 ASP A N 1
ATOM 580 C CA . ASP A 1 70 ? 2.992 -3.570 4.071 1.00 98.31 70 ASP A CA 1
ATOM 581 C C . ASP A 1 70 ? 2.530 -3.628 2.614 1.00 98.31 70 ASP A C 1
ATOM 583 O O . ASP A 1 70 ? 3.325 -4.004 1.750 1.00 98.31 70 ASP A O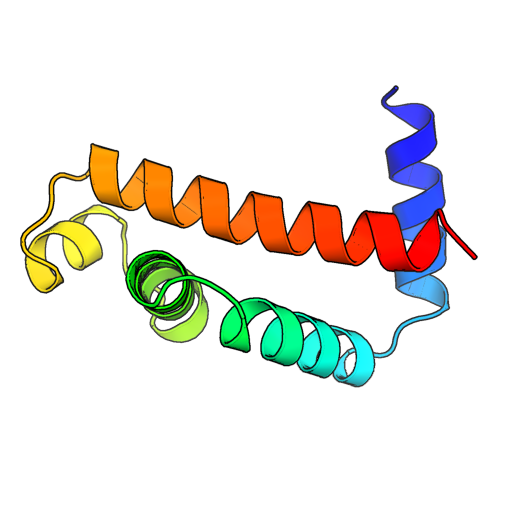 1
ATOM 587 N N . ALA A 1 71 ? 1.323 -3.139 2.301 1.00 98.06 71 ALA A N 1
ATOM 588 C CA . ALA A 1 71 ? 0.858 -2.999 0.920 1.00 98.06 71 ALA A CA 1
ATOM 589 C C . ALA A 1 71 ? 1.805 -2.112 0.089 1.00 98.06 71 ALA A C 1
ATOM 591 O O . ALA A 1 71 ? 2.271 -2.504 -0.986 1.00 98.06 71 ALA A O 1
ATOM 592 N N . LYS A 1 72 ? 2.174 -0.935 0.621 1.00 97.00 72 LYS A N 1
ATOM 593 C CA . LYS A 1 72 ? 3.134 -0.014 -0.016 1.00 97.00 72 LYS A CA 1
ATOM 594 C C . LYS A 1 72 ? 4.511 -0.660 -0.190 1.00 97.00 72 LYS A C 1
ATOM 596 O O . LYS A 1 72 ? 5.148 -0.480 -1.228 1.00 97.00 72 LYS A O 1
ATOM 601 N N . LYS A 1 73 ? 4.982 -1.419 0.802 1.00 96.56 73 LYS A N 1
ATOM 602 C CA . LYS A 1 73 ? 6.271 -2.120 0.742 1.00 96.56 73 LYS A CA 1
ATOM 603 C C . LYS A 1 73 ? 6.265 -3.227 -0.311 1.00 96.56 73 LYS A C 1
ATOM 605 O O . LYS A 1 73 ? 7.244 -3.350 -1.044 1.00 96.56 73 LYS A O 1
ATOM 610 N N . ALA A 1 74 ? 5.186 -3.996 -0.424 1.00 96.62 74 ALA A N 1
ATOM 611 C CA . ALA A 1 74 ? 5.060 -5.044 -1.431 1.00 96.62 74 ALA A CA 1
ATOM 612 C C . ALA A 1 74 ? 5.089 -4.472 -2.858 1.00 96.62 74 ALA A C 1
ATOM 614 O O . ALA A 1 74 ? 5.834 -4.972 -3.701 1.00 96.62 74 ALA A O 1
ATOM 615 N N . LEU A 1 75 ? 4.376 -3.365 -3.101 1.00 94.25 75 LEU A N 1
ATOM 616 C CA . LEU A 1 75 ? 4.444 -2.621 -4.366 1.00 94.25 75 LEU A CA 1
ATOM 617 C C . LEU A 1 75 ? 5.871 -2.152 -4.674 1.00 94.25 75 LEU A C 1
ATOM 619 O O . LEU A 1 75 ? 6.380 -2.391 -5.767 1.00 94.25 75 LEU A O 1
ATOM 623 N N . GLN A 1 76 ? 6.548 -1.542 -3.698 1.00 91.50 76 GLN A N 1
ATOM 624 C CA . GLN A 1 76 ? 7.927 -1.073 -3.864 1.00 91.50 76 GLN A CA 1
ATOM 625 C C . GLN A 1 76 ? 8.906 -2.208 -4.179 1.00 91.50 76 GLN A C 1
ATOM 627 O O . GLN A 1 76 ? 9.763 -2.045 -5.044 1.00 91.50 76 GLN A O 1
ATOM 632 N N . LEU A 1 77 ? 8.802 -3.341 -3.480 1.00 92.19 77 LEU A N 1
ATOM 633 C CA . LEU A 1 77 ? 9.680 -4.493 -3.688 1.00 92.19 77 LEU A CA 1
ATOM 634 C C . LEU A 1 77 ? 9.425 -5.168 -5.035 1.00 92.19 77 LEU A C 1
ATOM 636 O O . LEU A 1 77 ? 10.382 -5.499 -5.728 1.00 92.19 77 LEU A O 1
ATOM 640 N N . SER A 1 78 ? 8.159 -5.337 -5.420 1.00 91.56 78 SER A N 1
ATOM 641 C CA . SER A 1 78 ? 7.790 -5.910 -6.718 1.00 91.56 78 SER A CA 1
ATOM 642 C C . SER A 1 78 ? 8.325 -5.061 -7.870 1.00 91.56 78 SER A C 1
ATOM 644 O O . SER A 1 78 ? 8.961 -5.583 -8.791 1.00 91.56 78 SER A O 1
ATOM 646 N N . LEU A 1 79 ? 8.160 -3.739 -7.767 1.00 86.19 79 LEU A N 1
ATOM 647 C CA . LEU A 1 79 ? 8.686 -2.805 -8.749 1.00 86.19 79 LEU A CA 1
ATOM 648 C C . LEU A 1 79 ? 10.216 -2.869 -8.779 1.00 86.19 79 LEU A C 1
ATOM 650 O O . LEU A 1 79 ? 10.795 -3.061 -9.842 1.00 86.19 79 LEU A O 1
ATOM 654 N N . LEU A 1 80 ? 10.881 -2.790 -7.620 1.00 84.50 80 LEU A N 1
ATOM 655 C CA . LEU A 1 80 ? 12.341 -2.861 -7.540 1.00 84.50 80 LEU A CA 1
ATOM 656 C C . LEU A 1 80 ? 12.870 -4.140 -8.195 1.00 84.50 80 LEU A C 1
ATOM 658 O O . LEU A 1 80 ? 13.703 -4.052 -9.091 1.00 84.50 80 LEU A O 1
ATOM 662 N N . ASN A 1 81 ? 12.341 -5.301 -7.807 1.00 86.12 81 ASN A N 1
ATOM 663 C CA . ASN A 1 81 ? 12.764 -6.589 -8.343 1.00 86.12 81 ASN A CA 1
ATOM 664 C C . ASN A 1 81 ? 12.629 -6.629 -9.866 1.00 86.12 81 ASN A C 1
ATOM 666 O O . ASN A 1 81 ? 13.583 -7.018 -10.537 1.00 86.12 81 ASN A O 1
ATOM 670 N N . ARG A 1 82 ? 11.505 -6.155 -10.422 1.00 81.94 82 ARG A N 1
ATOM 671 C CA . ARG A 1 82 ? 11.264 -6.123 -11.875 1.00 81.94 82 ARG A CA 1
ATOM 672 C C . ARG A 1 82 ? 12.349 -5.368 -12.652 1.00 81.94 82 ARG A C 1
ATOM 674 O O . ARG A 1 82 ? 12.641 -5.756 -13.781 1.00 81.94 82 ARG A O 1
ATOM 681 N N . TYR A 1 83 ? 12.936 -4.319 -12.069 1.00 76.06 83 TYR A N 1
ATOM 682 C CA . TYR A 1 83 ? 13.927 -3.473 -12.748 1.00 76.06 83 TYR A CA 1
ATOM 683 C C . TYR A 1 83 ? 15.371 -3.720 -12.320 1.00 76.06 83 TYR A C 1
ATOM 685 O O . TYR A 1 83 ? 16.271 -3.347 -13.063 1.00 76.06 83 TYR A O 1
ATOM 693 N N . THR A 1 84 ? 15.620 -4.354 -11.171 1.00 72.38 84 THR A N 1
ATOM 694 C CA . THR A 1 84 ? 16.984 -4.683 -10.725 1.00 72.38 84 THR A CA 1
ATOM 695 C C . THR A 1 84 ? 17.442 -6.086 -11.098 1.00 72.38 84 THR A C 1
ATOM 697 O O . THR A 1 84 ? 18.634 -6.355 -11.008 1.00 72.38 84 THR A O 1
ATOM 700 N N . THR A 1 85 ? 16.527 -6.991 -11.459 1.00 62.50 85 THR A N 1
ATOM 701 C CA . THR A 1 85 ? 16.866 -8.363 -11.897 1.00 62.50 85 THR A CA 1
ATOM 702 C C . THR A 1 85 ? 16.862 -8.542 -13.417 1.00 62.50 85 THR A C 1
ATOM 704 O O . THR A 1 85 ? 17.018 -9.663 -13.895 1.00 62.50 85 THR A O 1
ATOM 707 N N . LYS A 1 86 ? 16.718 -7.449 -14.174 1.00 49.84 86 LYS A N 1
ATOM 708 C CA . LYS A 1 86 ? 16.896 -7.411 -15.629 1.00 49.84 86 LYS A CA 1
ATOM 709 C C . LYS A 1 86 ? 18.188 -6.711 -16.014 1.00 49.84 86 LYS A C 1
ATOM 711 O O . LYS A 1 86 ? 18.503 -5.680 -15.376 1.00 49.84 86 LYS A O 1
#